Protein AF-A8V3Z1-F1 (afdb_monomer_lite)

Sequence (59 aa)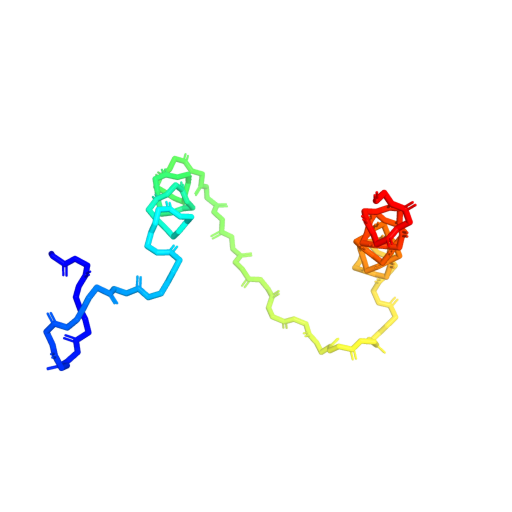:
NWKTSSKKEVSHKTMWQEIYELMQKHKIHPIWVKGHSGHKENELCDKIAKEEAEKYKKQ

Foldseek 3Di:
DQADPVRHHDPPNVVVVVVVVVVVVDVDDDDD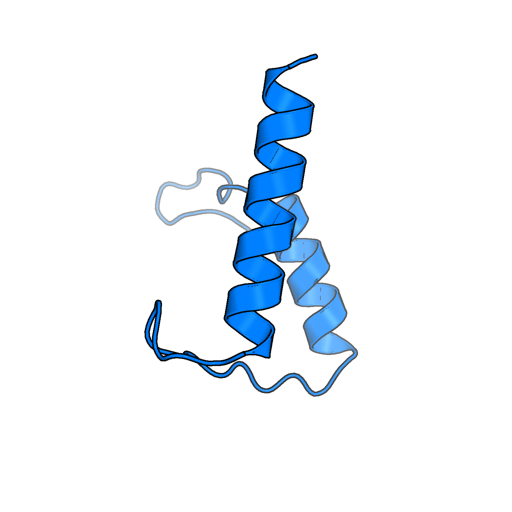DDPPPPPVVVVVVVVVVVVVVVVVVVD

pLDDT: mean 91.7, std 7.24, range [59.56, 97.44]

Structure (mmCIF, N/CA/C/O backbone):
data_AF-A8V3Z1-F1
#
_entry.id   AF-A8V3Z1-F1
#
loop_
_atom_site.group_PDB
_atom_site.id
_atom_site.type_symbol
_atom_site.label_atom_id
_atom_site.label_alt_id
_atom_site.label_comp_id
_atom_site.label_asym_id
_atom_site.label_entity_id
_atom_site.label_seq_id
_atom_site.pdbx_PDB_ins_code
_atom_site.Cartn_x
_atom_site.Cartn_y
_atom_site.Cartn_z
_atom_site.occupancy
_atom_site.B_iso_or_equiv
_atom_site.auth_seq_id
_atom_site.auth_comp_id
_atom_site.auth_asym_id
_atom_site.auth_atom_id
_atom_site.pdbx_PDB_model_num
ATOM 1 N N . ASN A 1 1 ? -1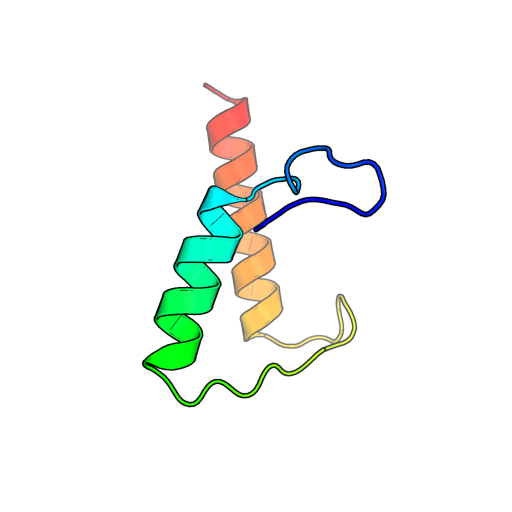1.631 -2.918 16.188 1.00 80.62 1 ASN A N 1
ATOM 2 C CA . ASN A 1 1 ? -11.845 -1.461 16.012 1.00 80.62 1 ASN A CA 1
ATOM 3 C C . ASN A 1 1 ? -10.634 -0.850 15.331 1.00 80.62 1 ASN A C 1
ATOM 5 O O . ASN A 1 1 ? -9.574 -0.849 15.938 1.00 80.62 1 ASN A O 1
ATOM 9 N N . TRP A 1 2 ? -10.779 -0.378 14.087 1.00 88.62 2 TRP A N 1
ATOM 10 C CA . TRP A 1 2 ? -9.717 0.268 13.297 1.00 88.62 2 TRP A CA 1
ATOM 11 C C . TRP A 1 2 ? -9.382 1.660 13.848 1.00 88.62 2 TRP A C 1
ATOM 13 O O . TRP A 1 2 ? -9.749 2.682 13.272 1.00 88.62 2 TRP A O 1
ATOM 23 N N . LYS A 1 3 ? -8.721 1.687 15.006 1.00 93.56 3 LYS A N 1
ATOM 24 C CA . LYS A 1 3 ? -8.312 2.907 15.700 1.00 93.56 3 LYS A CA 1
ATOM 25 C C . LYS A 1 3 ? -6.823 2.866 16.007 1.00 93.56 3 LYS A C 1
ATOM 27 O O . LYS A 1 3 ? -6.276 1.811 16.314 1.00 93.56 3 LYS A O 1
ATOM 32 N N . THR A 1 4 ? -6.184 4.023 15.941 1.00 93.69 4 THR A N 1
ATOM 33 C CA . THR A 1 4 ? -4.795 4.213 16.360 1.00 93.69 4 THR A CA 1
ATOM 34 C C . THR A 1 4 ? -4.670 4.127 17.885 1.00 93.69 4 THR A C 1
ATOM 36 O O . THR A 1 4 ? -5.664 4.200 18.615 1.00 93.69 4 THR A O 1
ATOM 39 N N . SER A 1 5 ? -3.436 4.061 18.394 1.00 93.31 5 SER A N 1
ATOM 40 C CA . SER A 1 5 ? -3.150 4.169 19.836 1.00 93.31 5 SER A CA 1
ATOM 41 C C . SER A 1 5 ? -3.681 5.472 20.452 1.00 93.31 5 SER A C 1
ATOM 43 O O . SER A 1 5 ? -4.075 5.499 21.614 1.00 93.31 5 SER A O 1
ATOM 45 N N . SER A 1 6 ? -3.784 6.536 19.650 1.00 94.31 6 SER A N 1
ATOM 46 C CA . SER A 1 6 ? -4.386 7.822 20.019 1.00 94.31 6 SER A CA 1
ATOM 47 C C . SER A 1 6 ? -5.917 7.868 19.885 1.00 94.31 6 SER A C 1
ATOM 49 O O . SER A 1 6 ? -6.503 8.945 19.971 1.00 94.31 6 SER A O 1
ATOM 51 N N . LYS A 1 7 ? -6.582 6.718 19.687 1.00 91.69 7 LYS A N 1
ATOM 52 C CA . LYS A 1 7 ? -8.042 6.554 19.517 1.00 91.69 7 LYS A CA 1
ATOM 53 C C . LYS A 1 7 ? -8.643 7.250 18.289 1.00 91.69 7 LYS A C 1
ATOM 55 O O . LYS A 1 7 ? -9.868 7.305 18.172 1.00 91.69 7 LYS A O 1
ATOM 60 N N . LYS A 1 8 ? -7.813 7.750 17.374 1.00 93.44 8 LYS A N 1
ATOM 61 C CA . LYS A 1 8 ? -8.255 8.309 16.091 1.00 93.44 8 LYS A CA 1
ATOM 62 C C . LYS A 1 8 ? -8.514 7.181 15.096 1.00 93.44 8 LYS A C 1
ATOM 64 O O . LYS A 1 8 ? -8.008 6.075 15.266 1.00 93.44 8 LYS A O 1
ATOM 69 N N . GLU A 1 9 ? -9.304 7.454 14.065 1.00 93.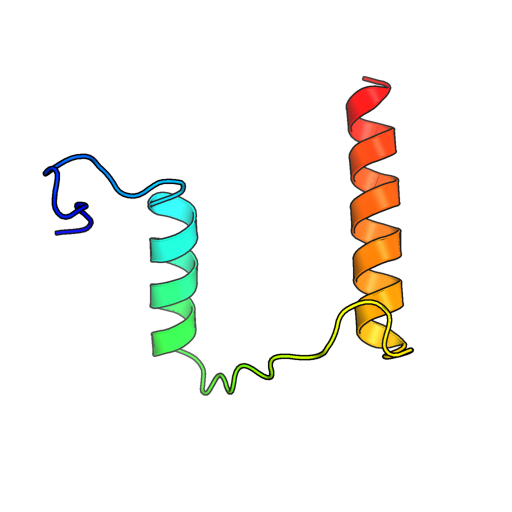75 9 GLU A N 1
ATOM 70 C CA . GLU A 1 9 ? -9.470 6.509 12.959 1.00 93.75 9 GLU A CA 1
ATOM 71 C C . GLU A 1 9 ? -8.138 6.322 12.220 1.00 93.75 9 GLU A C 1
ATOM 73 O O . GLU A 1 9 ? -7.335 7.250 12.107 1.00 93.75 9 GLU A O 1
ATOM 78 N N . VAL A 1 10 ? -7.892 5.103 11.743 1.00 94.38 10 VAL A N 1
ATOM 79 C CA . VAL A 1 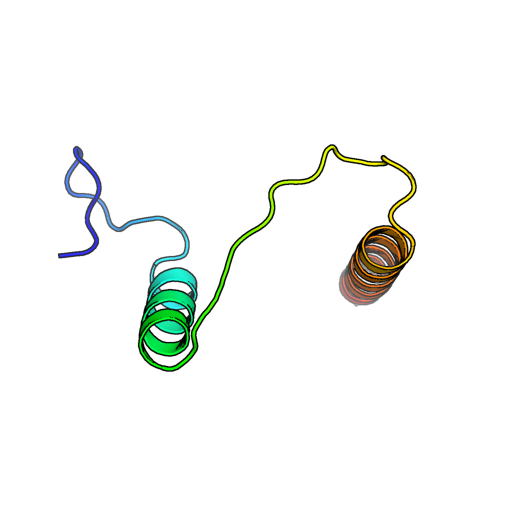10 ? -6.702 4.795 10.940 1.00 94.38 10 VAL A CA 1
ATOM 80 C C . VAL A 1 10 ? -6.804 5.515 9.592 1.00 94.38 10 VAL A C 1
ATOM 82 O O . VAL A 1 10 ? -7.853 5.493 8.946 1.00 94.38 10 VAL A O 1
ATOM 85 N N . SER A 1 11 ? -5.723 6.154 9.147 1.00 94.69 11 SER A N 1
ATOM 86 C CA . SER A 1 11 ? -5.680 6.795 7.829 1.00 94.69 11 SER A CA 1
ATOM 87 C C . SER A 1 11 ? -5.985 5.788 6.721 1.00 94.69 11 SER A C 1
ATOM 89 O O . SER A 1 11 ? -5.496 4.660 6.752 1.00 94.69 11 SER A O 1
ATOM 91 N N . HIS A 1 12 ? -6.789 6.198 5.737 1.00 95.00 12 HIS A N 1
ATOM 92 C CA . HIS A 1 12 ? -7.231 5.341 4.627 1.00 95.00 12 HIS A CA 1
ATOM 93 C C . HIS A 1 12 ? -7.928 4.043 5.079 1.00 95.00 12 HIS A C 1
ATOM 95 O O . HIS A 1 12 ? -7.854 3.025 4.395 1.00 95.00 12 HIS A O 1
ATOM 101 N N . LYS A 1 13 ? -8.619 4.074 6.230 1.00 94.56 13 LYS A N 1
ATOM 102 C CA . LYS A 1 13 ? -9.308 2.920 6.827 1.00 94.56 13 LYS A CA 1
ATOM 103 C C . LYS A 1 13 ? -10.113 2.096 5.821 1.00 94.56 13 LYS A C 1
ATOM 105 O O . LYS A 1 13 ? -9.953 0.883 5.806 1.00 94.56 13 LYS A O 1
ATOM 110 N N . THR A 1 14 ? -10.942 2.733 4.994 1.00 95.19 14 THR A N 1
ATOM 111 C CA . THR A 1 14 ? -11.799 2.022 4.032 1.00 95.19 14 THR A CA 1
ATOM 112 C C . THR A 1 14 ? -10.977 1.174 3.059 1.00 95.19 14 THR A C 1
ATOM 114 O O . THR A 1 14 ? -11.244 -0.012 2.913 1.00 95.19 14 THR A O 1
ATOM 117 N N . MET A 1 15 ? -9.901 1.734 2.495 1.00 95.94 15 MET A N 1
ATOM 118 C CA . MET A 1 15 ? -9.014 1.012 1.573 1.00 95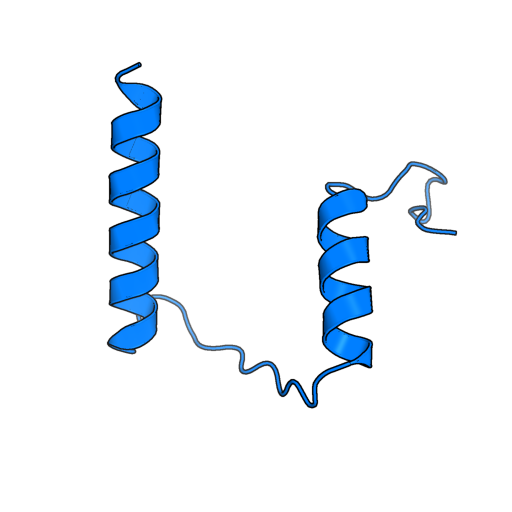.94 15 MET A CA 1
ATOM 119 C C . MET A 1 15 ? -8.345 -0.183 2.261 1.00 95.94 15 MET A C 1
ATOM 121 O O . MET A 1 15 ? -8.260 -1.272 1.699 1.00 95.94 15 MET A O 1
ATOM 125 N N . TRP A 1 16 ? -7.899 -0.007 3.509 1.00 95.25 16 TRP A N 1
ATOM 126 C CA . TRP A 1 16 ? -7.305 -1.102 4.275 1.00 95.25 16 TRP A CA 1
ATOM 127 C C . TRP A 1 16 ? -8.302 -2.208 4.614 1.00 95.25 16 TRP A C 1
ATOM 129 O O . TRP A 1 16 ? -7.925 -3.378 4.616 1.00 95.25 16 TRP A O 1
ATOM 139 N N . GLN A 1 17 ? -9.557 -1.858 4.895 1.00 95.75 17 GLN A N 1
ATOM 140 C CA . GLN A 1 17 ? -10.613 -2.834 5.149 1.00 95.75 17 GLN A CA 1
ATOM 141 C C . GLN A 1 17 ? -10.904 -3.669 3.899 1.00 95.75 17 GLN A C 1
ATOM 143 O O . GLN A 1 17 ? -10.935 -4.894 3.997 1.00 95.75 17 GLN A O 1
ATOM 148 N N . GLU A 1 18 ? -11.011 -3.036 2.730 1.00 96.38 18 GLU A N 1
ATOM 149 C CA . GLU A 1 18 ? -11.200 -3.736 1.451 1.00 96.38 18 GLU A CA 1
ATOM 150 C C . GLU A 1 18 ? -10.036 -4.690 1.143 1.00 96.38 18 GLU A C 1
ATOM 152 O O . GLU A 1 18 ? -10.250 -5.863 0.830 1.00 96.38 18 GLU A O 1
ATOM 157 N N . ILE A 1 19 ? -8.791 -4.225 1.302 1.00 95.50 19 ILE A N 1
ATOM 158 C CA . ILE A 1 19 ? -7.603 -5.073 1.127 1.00 95.50 19 ILE A CA 1
ATOM 159 C C . ILE A 1 19 ? -7.637 -6.245 2.110 1.00 95.50 19 ILE A C 1
ATOM 161 O O . ILE A 1 19 ? -7.399 -7.384 1.711 1.00 95.50 19 ILE A O 1
ATOM 165 N N . TYR A 1 20 ? -7.953 -5.993 3.383 1.00 94.75 20 TYR A N 1
ATOM 166 C CA . TYR A 1 20 ? -8.010 -7.033 4.407 1.00 94.75 20 TYR A CA 1
ATOM 167 C C . TYR A 1 20 ? -9.036 -8.117 4.060 1.00 94.75 20 TYR A C 1
ATOM 169 O O . TYR A 1 20 ? -8.720 -9.303 4.161 1.00 94.75 20 TYR A O 1
ATOM 177 N N . GLU A 1 21 ? -10.226 -7.736 3.592 1.00 95.94 21 GLU A N 1
ATOM 178 C CA . GLU A 1 21 ? -11.260 -8.675 3.144 1.00 95.94 21 GLU A CA 1
ATOM 179 C C . GLU A 1 21 ? -10.800 -9.529 1.957 1.00 95.94 21 GLU A C 1
ATOM 181 O O . GLU A 1 21 ? -11.048 -10.737 1.931 1.00 95.94 21 GLU A O 1
ATOM 186 N N . LEU A 1 22 ? -10.100 -8.936 0.986 1.00 96.00 22 LEU A N 1
ATOM 187 C CA . LEU A 1 22 ? -9.537 -9.668 -0.153 1.00 96.00 22 LEU A CA 1
ATOM 188 C C . LEU A 1 22 ? -8.403 -10.607 0.276 1.00 96.00 22 LEU A C 1
ATOM 190 O O . LEU A 1 22 ? -8.334 -11.745 -0.190 1.00 96.00 22 LEU A O 1
ATOM 194 N N . MET A 1 23 ? -7.555 -10.181 1.212 1.00 95.62 23 MET A N 1
ATOM 195 C CA . MET A 1 23 ? -6.491 -11.013 1.780 1.00 95.62 23 MET A CA 1
ATOM 196 C C . MET A 1 23 ? -7.030 -12.231 2.538 1.00 95.62 23 MET A C 1
ATOM 198 O O . MET A 1 23 ? -6.349 -13.249 2.582 1.00 95.62 23 MET A O 1
ATOM 202 N N . GLN A 1 24 ? -8.239 -12.166 3.110 1.00 95.69 24 GLN A N 1
ATOM 203 C CA . GLN A 1 24 ? -8.870 -13.351 3.708 1.00 95.69 24 GLN A CA 1
ATOM 204 C C . GLN A 1 24 ? -9.351 -14.357 2.649 1.00 95.69 24 GLN A C 1
ATOM 206 O O . GLN A 1 24 ? -9.422 -15.554 2.920 1.00 95.69 24 GLN A O 1
ATOM 211 N N . LYS A 1 25 ? -9.691 -13.886 1.442 1.00 97.44 25 LYS A N 1
ATOM 212 C CA . LYS A 1 25 ? -10.216 -14.719 0.345 1.00 97.44 25 LYS A CA 1
ATOM 213 C C . LYS A 1 25 ? -9.112 -15.383 -0.478 1.00 97.44 25 LYS A C 1
ATOM 215 O O . LYS A 1 25 ? -9.314 -16.476 -1.004 1.00 97.44 25 LYS A O 1
ATOM 220 N N . HIS A 1 26 ? -7.957 -14.736 -0.607 1.00 96.88 26 HIS A N 1
ATOM 221 C CA . HIS A 1 26 ? -6.870 -15.176 -1.479 1.00 96.88 26 HIS A CA 1
ATOM 222 C C . HIS A 1 26 ? -5.604 -15.512 -0.686 1.00 96.88 26 HIS A C 1
ATOM 224 O O . HIS A 1 26 ? -5.270 -14.858 0.295 1.00 96.88 26 HIS A O 1
ATOM 230 N N . LYS A 1 27 ? -4.833 -16.502 -1.150 1.00 95.12 27 LYS A N 1
ATOM 231 C CA . LYS A 1 27 ? -3.508 -16.804 -0.586 1.00 95.12 27 LYS A CA 1
ATOM 232 C C . LYS A 1 27 ? -2.477 -15.813 -1.127 1.00 95.12 27 LYS A C 1
ATOM 234 O O . LYS A 1 27 ? -1.811 -16.088 -2.120 1.00 95.12 27 LYS A O 1
ATOM 239 N N . ILE A 1 28 ? -2.385 -14.648 -0.495 1.00 94.38 28 ILE A N 1
ATOM 240 C CA . ILE A 1 28 ? -1.467 -13.578 -0.896 1.00 94.38 28 ILE A CA 1
ATOM 241 C C . ILE A 1 28 ? -0.150 -13.717 -0.129 1.00 94.38 28 ILE A C 1
ATOM 243 O O . ILE A 1 28 ? -0.144 -13.774 1.099 1.00 94.38 28 ILE A O 1
ATOM 247 N N . HIS A 1 29 ? 0.970 -13.733 -0.854 1.00 93.75 29 HIS A N 1
ATOM 248 C CA . HIS A 1 29 ? 2.310 -13.651 -0.278 1.00 93.75 29 HIS A CA 1
ATOM 249 C C . HIS A 1 29 ? 2.944 -12.309 -0.676 1.00 93.75 29 HIS A C 1
ATOM 251 O O . HIS A 1 29 ? 3.404 -12.176 -1.811 1.00 93.75 29 HIS A O 1
ATOM 257 N N . PRO A 1 30 ? 2.922 -11.289 0.200 1.00 91.75 30 PRO A N 1
ATOM 258 C CA . PRO A 1 30 ? 3.494 -9.990 -0.124 1.00 91.75 30 PRO A CA 1
ATOM 259 C C . PRO A 1 30 ? 5.019 -10.086 -0.203 1.00 91.75 30 PRO A C 1
ATOM 261 O O . PRO A 1 30 ? 5.673 -10.530 0.741 1.00 91.75 30 PRO A O 1
ATOM 264 N N . ILE A 1 31 ? 5.580 -9.634 -1.324 1.00 91.62 31 ILE A N 1
ATOM 265 C CA . ILE A 1 31 ? 7.025 -9.572 -1.548 1.00 91.62 31 ILE A CA 1
ATOM 266 C C . ILE A 1 31 ? 7.434 -8.104 -1.544 1.00 91.62 31 ILE A C 1
ATOM 268 O O . ILE A 1 31 ? 7.033 -7.325 -2.408 1.00 91.62 31 ILE A O 1
ATOM 272 N N . TRP A 1 32 ? 8.244 -7.732 -0.559 1.00 91.50 32 TRP A N 1
ATOM 273 C CA . TRP A 1 32 ? 8.817 -6.397 -0.470 1.00 91.50 32 TRP A CA 1
ATOM 274 C C . TRP A 1 32 ? 10.054 -6.332 -1.355 1.00 91.50 32 TRP A C 1
ATOM 276 O O . TRP A 1 32 ? 11.065 -6.973 -1.068 1.00 91.50 32 TRP A O 1
ATOM 286 N N . VAL A 1 33 ? 9.976 -5.556 -2.430 1.00 89.69 33 VAL A N 1
ATOM 287 C CA . VAL A 1 33 ? 11.114 -5.316 -3.318 1.00 89.69 33 VAL A CA 1
ATOM 288 C C . VAL A 1 33 ? 11.727 -3.950 -3.048 1.00 89.69 33 VAL A C 1
ATOM 290 O O . VAL A 1 33 ? 11.054 -3.011 -2.620 1.00 89.69 33 VAL A O 1
ATOM 293 N N . LYS A 1 34 ? 13.025 -3.822 -3.318 1.00 88.50 34 LYS A N 1
ATOM 294 C CA . LYS A 1 34 ? 13.704 -2.527 -3.271 1.00 88.50 34 LYS A CA 1
ATOM 295 C C . LYS A 1 34 ? 13.189 -1.647 -4.417 1.00 88.50 34 LYS A C 1
ATOM 297 O O . LYS A 1 34 ? 13.057 -2.128 -5.540 1.00 88.50 34 LYS A O 1
ATOM 302 N N . GLY A 1 35 ? 12.922 -0.370 -4.152 1.00 82.00 35 GLY A N 1
ATOM 303 C CA . GLY A 1 35 ? 12.518 0.580 -5.195 1.00 82.00 35 GLY A CA 1
ATOM 304 C C . GLY A 1 35 ? 13.570 0.700 -6.306 1.00 82.00 35 GLY A C 1
ATOM 305 O O . GLY A 1 35 ? 14.767 0.628 -6.019 1.00 82.00 35 GLY A O 1
ATOM 306 N N . HIS A 1 36 ? 13.112 0.851 -7.555 1.00 69.69 36 HIS A N 1
ATOM 307 C CA . HIS A 1 36 ? 13.942 0.956 -8.770 1.00 69.69 36 HIS A CA 1
ATOM 308 C C . HIS A 1 36 ? 15.013 -0.145 -8.888 1.00 69.69 36 HIS A C 1
ATOM 310 O O . HIS A 1 36 ? 16.159 0.096 -9.260 1.00 69.69 36 HIS A O 1
ATOM 316 N N . SER A 1 37 ? 14.656 -1.374 -8.520 1.00 76.75 37 SER A N 1
ATOM 317 C CA . SER A 1 37 ? 15.532 -2.549 -8.630 1.00 76.75 37 SER A CA 1
ATOM 318 C C . SER A 1 37 ? 15.500 -3.200 -10.018 1.00 76.75 37 SER A C 1
ATOM 320 O O . SER A 1 37 ? 16.049 -4.284 -10.193 1.00 76.75 37 SER A O 1
ATOM 322 N N . GLY A 1 38 ? 14.870 -2.554 -11.008 1.00 79.38 38 GLY A N 1
ATOM 323 C CA . GLY A 1 38 ? 14.742 -3.079 -12.367 1.00 79.38 38 GLY A CA 1
ATOM 324 C C . GLY A 1 38 ? 13.708 -4.201 -12.515 1.00 79.38 38 GLY A C 1
ATOM 325 O O . GLY A 1 38 ? 13.719 -4.907 -13.522 1.00 79.38 38 GLY A O 1
ATOM 326 N N . HIS A 1 39 ? 12.807 -4.387 -11.539 1.00 90.44 39 HIS A N 1
ATOM 327 C CA . HIS A 1 39 ? 11.658 -5.281 -11.700 1.00 90.44 39 HIS A CA 1
ATOM 328 C C . HIS A 1 39 ? 10.704 -4.703 -12.742 1.00 90.44 39 HIS A C 1
ATOM 330 O O . HIS A 1 39 ? 9.966 -3.757 -12.466 1.00 90.44 39 HIS A O 1
ATOM 336 N N . LYS A 1 40 ? 10.732 -5.288 -13.941 1.00 92.75 40 LYS A N 1
ATOM 337 C CA . LYS A 1 40 ? 10.010 -4.813 -15.124 1.00 92.75 40 LYS A CA 1
ATOM 338 C C . LYS A 1 40 ? 8.524 -4.564 -14.856 1.00 92.75 40 LYS A C 1
ATOM 340 O O . LYS A 1 40 ? 7.978 -3.568 -15.321 1.00 92.75 40 LYS A O 1
ATOM 345 N N . GLU A 1 41 ? 7.873 -5.456 -14.119 1.00 93.38 41 GLU A N 1
ATOM 346 C CA . GLU A 1 41 ? 6.453 -5.366 -13.783 1.00 93.38 41 GLU A CA 1
ATOM 347 C C . GLU A 1 41 ? 6.169 -4.181 -12.854 1.00 93.38 41 GLU A C 1
ATOM 349 O O . GLU A 1 41 ? 5.215 -3.440 -13.076 1.00 93.38 41 GLU A O 1
ATOM 354 N N . ASN A 1 42 ? 7.026 -3.951 -11.859 1.00 93.25 42 ASN A N 1
ATOM 355 C CA . ASN A 1 42 ? 6.882 -2.821 -10.947 1.00 93.25 42 ASN A CA 1
ATOM 356 C C . ASN A 1 42 ? 7.166 -1.494 -11.654 1.00 93.25 42 ASN A C 1
ATOM 358 O O . ASN A 1 42 ? 6.421 -0.543 -11.457 1.00 93.25 42 ASN A O 1
ATOM 362 N N . GLU A 1 43 ? 8.175 -1.444 -12.527 1.00 92.44 43 GLU A N 1
ATOM 363 C CA . GLU A 1 43 ? 8.467 -0.247 -13.326 1.00 92.44 43 GLU A CA 1
ATOM 364 C C . GLU A 1 43 ? 7.295 0.113 -14.252 1.00 92.44 43 GLU A C 1
ATOM 366 O O . GLU A 1 43 ? 6.992 1.290 -14.462 1.00 92.44 43 GLU A O 1
ATOM 371 N N . LEU A 1 44 ? 6.592 -0.895 -14.781 1.00 93.56 44 LEU A N 1
ATOM 372 C CA . LEU A 1 44 ? 5.371 -0.675 -15.549 1.00 93.56 44 LEU A CA 1
ATOM 373 C C . LEU A 1 44 ? 4.249 -0.110 -14.668 1.00 93.56 44 LEU A C 1
ATOM 375 O O . LEU A 1 44 ? 3.597 0.852 -15.075 1.00 93.56 44 LEU A O 1
ATOM 379 N N . CYS A 1 45 ? 4.040 -0.663 -13.471 1.00 94.62 45 CYS A N 1
ATOM 380 C CA . CYS A 1 45 ? 3.076 -0.126 -12.506 1.00 94.62 45 CYS A CA 1
ATOM 381 C C . CYS A 1 45 ? 3.392 1.332 -12.136 1.00 94.62 45 CYS A C 1
ATOM 383 O O . CYS A 1 45 ? 2.487 2.167 -12.147 1.00 94.62 45 CYS A O 1
ATOM 385 N N . ASP A 1 46 ? 4.663 1.658 -11.889 1.00 93.38 46 ASP A N 1
ATOM 386 C CA . ASP A 1 46 ? 5.119 3.017 -11.574 1.00 93.38 46 ASP A CA 1
ATOM 387 C C . ASP A 1 46 ? 4.855 3.979 -12.739 1.00 93.38 46 ASP A C 1
ATOM 389 O O . ASP A 1 46 ? 4.360 5.094 -12.541 1.00 93.38 46 ASP A O 1
ATOM 393 N N . LYS A 1 47 ? 5.132 3.541 -13.975 1.00 94.12 47 LYS A N 1
ATOM 394 C CA . LYS A 1 47 ? 4.846 4.317 -15.185 1.00 94.12 47 LYS A CA 1
ATOM 395 C C . LYS A 1 47 ? 3.351 4.607 -15.321 1.00 94.12 47 LYS A C 1
ATOM 397 O O . LYS A 1 47 ? 2.991 5.766 -15.515 1.00 94.12 47 LYS A O 1
ATOM 402 N N . ILE A 1 48 ? 2.497 3.591 -15.193 1.00 96.25 48 ILE A N 1
ATOM 403 C CA . ILE A 1 48 ? 1.037 3.746 -15.305 1.00 96.25 48 ILE A CA 1
ATOM 404 C C . ILE A 1 48 ? 0.524 4.698 -14.220 1.00 96.25 48 ILE A C 1
ATOM 406 O O . ILE A 1 48 ? -0.200 5.645 -14.523 1.00 96.25 48 ILE A O 1
ATOM 410 N N . ALA A 1 49 ? 0.944 4.501 -12.967 1.00 96.19 49 ALA A N 1
ATOM 411 C CA . ALA A 1 49 ? 0.543 5.359 -11.857 1.00 96.19 49 ALA A CA 1
ATOM 412 C C . ALA A 1 49 ? 0.942 6.826 -12.094 1.00 96.19 49 ALA A C 1
ATOM 414 O O . ALA A 1 49 ? 0.145 7.735 -11.848 1.00 96.19 49 ALA A O 1
ATOM 415 N N . LYS A 1 50 ? 2.151 7.066 -12.619 1.00 95.19 50 LYS A N 1
ATOM 416 C CA . LYS A 1 50 ? 2.623 8.408 -12.977 1.00 95.19 50 LYS A CA 1
ATOM 417 C C . LYS A 1 50 ? 1.803 9.018 -14.111 1.00 95.19 50 LYS A C 1
ATOM 419 O O . LYS A 1 50 ? 1.410 10.176 -14.012 1.00 95.19 50 LYS A O 1
ATOM 424 N N . GLU A 1 51 ? 1.552 8.270 -15.180 1.00 96.75 51 GLU A N 1
ATOM 425 C CA . GLU A 1 51 ? 0.787 8.754 -16.332 1.00 96.75 51 GLU A CA 1
ATOM 426 C C . GLU A 1 51 ? -0.641 9.150 -15.942 1.00 96.75 51 GLU A C 1
ATOM 428 O O . GLU A 1 51 ? -1.100 10.225 -16.331 1.00 96.75 51 GLU A O 1
ATOM 433 N N . GLU A 1 52 ? -1.322 8.339 -15.130 1.00 96.94 52 GLU A N 1
ATOM 434 C CA . GLU A 1 52 ? -2.674 8.650 -14.651 1.00 96.94 52 GLU A CA 1
ATOM 435 C C . GLU A 1 52 ? -2.694 9.850 -13.698 1.00 96.94 52 GLU A C 1
ATOM 437 O O . GLU A 1 52 ? -3.551 10.727 -13.825 1.00 96.94 52 GLU A O 1
ATOM 442 N N . ALA A 1 53 ? -1.714 9.961 -12.798 1.00 96.69 53 ALA A N 1
ATOM 443 C CA . ALA A 1 53 ? -1.597 11.129 -11.928 1.00 96.69 53 ALA A CA 1
ATOM 444 C C . ALA A 1 53 ? -1.407 12.428 -12.734 1.00 96.69 53 ALA A C 1
ATOM 446 O O . ALA A 1 53 ? -2.006 13.454 -12.412 1.00 96.69 53 ALA A O 1
ATOM 447 N N . GLU A 1 54 ? -0.604 12.394 -13.800 1.00 96.00 54 GLU A N 1
ATOM 448 C CA . GLU A 1 54 ? -0.399 13.552 -14.677 1.00 96.00 54 GLU A CA 1
ATOM 449 C C . GLU A 1 54 ? -1.640 13.896 -15.511 1.00 96.00 54 GLU A C 1
ATOM 451 O O . GLU A 1 54 ? -1.879 15.074 -15.774 1.00 96.00 54 GLU A O 1
ATOM 456 N N . LYS A 1 55 ? -2.460 12.912 -15.904 1.00 95.50 55 LYS A N 1
ATOM 457 C CA . LYS A 1 55 ? -3.768 13.178 -16.530 1.00 95.50 55 LYS A CA 1
ATOM 458 C C . LYS A 1 55 ? -4.709 13.878 -15.555 1.00 95.50 55 LYS A C 1
ATOM 460 O O . LYS A 1 55 ? -5.316 14.877 -15.926 1.00 95.50 55 LYS A O 1
ATOM 465 N N . TYR A 1 56 ? -4.778 13.395 -14.315 1.00 93.81 56 TYR A N 1
ATOM 466 C CA . TYR A 1 56 ? -5.659 13.954 -13.289 1.00 93.81 56 TYR A CA 1
ATOM 467 C C . TYR A 1 56 ? -5.281 15.391 -12.905 1.00 93.81 56 TYR A C 1
ATOM 469 O O . TYR A 1 56 ? -6.156 16.210 -12.674 1.00 93.81 56 TYR A O 1
ATOM 477 N N . LYS A 1 57 ? -3.984 15.734 -12.891 1.00 86.12 57 LYS A N 1
ATOM 478 C CA . LYS A 1 57 ? -3.517 17.115 -12.642 1.00 86.12 57 LYS A CA 1
ATOM 479 C C . LYS A 1 57 ? -3.869 18.113 -13.747 1.00 86.12 57 LYS A C 1
ATOM 481 O O . LYS A 1 57 ? -3.786 19.314 -13.512 1.00 86.12 57 LYS A O 1
ATOM 486 N N . LYS A 1 58 ? -4.130 17.634 -14.966 1.00 71.38 58 LYS A N 1
ATOM 487 C CA . LYS A 1 58 ? -4.460 18.478 -16.126 1.00 71.38 58 LYS A CA 1
ATOM 488 C C . LYS A 1 58 ? -5.963 18.740 -16.262 1.00 71.38 58 LYS A C 1
ATOM 490 O O . LYS A 1 58 ? -6.337 19.527 -17.128 1.00 71.38 58 LYS A O 1
ATOM 495 N N . GLN A 1 59 ? -6.788 18.063 -15.462 1.00 59.56 59 GLN A N 1
ATOM 496 C CA . GLN A 1 59 ? -8.211 18.359 -15.276 1.00 59.56 59 GLN A CA 1
ATOM 497 C C . GLN A 1 59 ? -8.397 19.427 -14.202 1.00 59.56 59 GLN A C 1
ATOM 499 O O . GLN A 1 59 ? -9.338 20.231 -14.375 1.00 59.56 59 GLN A O 1
#

Secondary structure (DSSP, 8-state):
--B-TTSPBPTTHHHHHHHHHHHHHS------PPTTS--HHHHHHHHHHHHHHHHHHT-

Radius of gyration: 16.04 Å; chains: 1; bounding box: 27×35×36 Å